Protein AF-A0A5P9PMQ7-F1 (afdb_monomer)

Radius of gyration: 11.44 Å; Cα contacts (8 Å, |Δi|>4): 127; chains: 1; bounding box: 30×25×23 Å

Secondary structure (DSSP, 8-state):
-HHHHHTT-TT---TTTTSS---TTEEEEEE---PPPPHHHHHHHTT-SSPP-TTEEETTT--PPTT---EEEPPS---

pLDDT: mean 95.76, std 2.44, range [81.38, 98.5]

Mean predicted aligned error: 2.36 Å

Solvent-accessible surface area (backbone atoms only — not comparable to full-atom values): 4942 Å² total; per-residue (Å²): 60,70,69,42,50,78,70,68,42,84,69,44,71,43,82,56,81,67,73,80,76,62,33,20,27,46,26,36,59,76,43,66,94,71,81,77,87,49,68,74,57,53,65,38,44,77,65,31,66,42,86,73,56,98,47,50,42,52,30,68,78,62,76,81,58,90,91,63,72,72,42,68,45,68,50,98,51,63,105

Sequence (79 aa):
MQTAVRNGVSGIVGQCGGALSCATCHVFLASGDFPPQGEDEDEMLDCAATEREDNSRLSRQLVLAEGQEVRVTIPEAQL

Nearest PDB structures (foldseek):
  4ltu-assembly2_B  TM=9.097E-01  e=2.817E-06  Rhodopseudomonas palustris HaA2
  6nbl-assembly2_D  TM=9.171E-01  e=7.103E-06  Pseudomonas putida
  1uwm-assembly1_A  TM=8.883E-01  e=1.217E-04  Rhodobacter capsulatus
  8gym-assembly1_fx  TM=7.714E-01  e=4.312E-03  Tetrahymena thermophila SB210
  1l5p-assembly3_C  TM=7.530E-01  e=4.076E-02  Trichomonas vaginalis

Structure (mmCIF, N/CA/C/O backbone):
data_AF-A0A5P9PMQ7-F1
#
_entry.id   AF-A0A5P9PMQ7-F1
#
loop_
_atom_site.group_PDB
_ato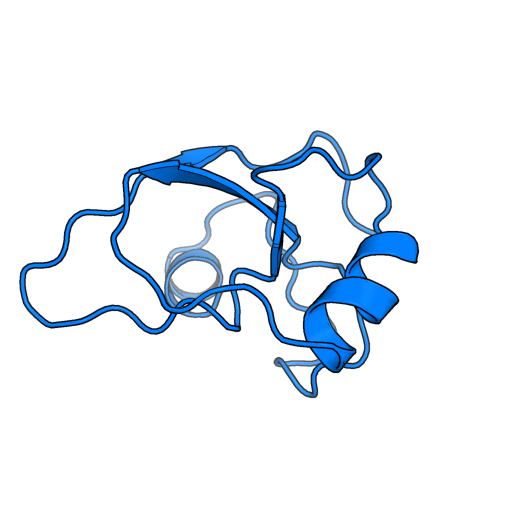m_site.id
_atom_site.type_symbol
_atom_site.label_atom_id
_atom_site.label_alt_id
_atom_site.label_comp_id
_atom_site.label_asym_id
_atom_site.label_entity_id
_atom_site.label_seq_id
_atom_site.pdbx_PDB_ins_code
_atom_site.Cartn_x
_atom_site.Cartn_y
_atom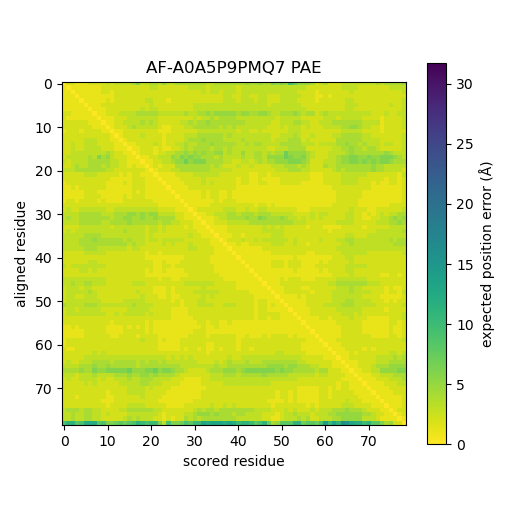_site.Cartn_z
_atom_site.occupancy
_atom_site.B_iso_or_equiv
_atom_site.auth_seq_id
_atom_site.auth_comp_id
_atom_site.auth_asym_id
_atom_site.auth_atom_id
_atom_site.pdbx_PDB_model_num
ATOM 1 N N . MET A 1 1 ? -2.832 -5.165 3.461 1.00 93.56 1 MET A N 1
ATOM 2 C CA . MET A 1 1 ? -2.208 -6.507 3.428 1.00 93.56 1 MET A CA 1
ATOM 3 C C . MET A 1 1 ? -3.036 -7.572 4.147 1.00 93.56 1 MET A C 1
ATOM 5 O O . MET A 1 1 ? -3.585 -8.420 3.459 1.00 93.56 1 MET A O 1
ATOM 9 N N . GLN A 1 2 ? -3.178 -7.551 5.484 1.00 94.62 2 GLN A N 1
ATOM 10 C CA . GLN A 1 2 ? -3.796 -8.673 6.227 1.00 94.62 2 GLN A CA 1
ATOM 11 C C . GLN A 1 2 ? -5.211 -9.028 5.749 1.00 94.62 2 GLN A C 1
ATOM 13 O O . GLN A 1 2 ? -5.528 -10.206 5.612 1.00 94.62 2 GLN A O 1
ATOM 18 N N . THR A 1 3 ? -6.041 -8.024 5.453 1.00 94.56 3 THR A N 1
ATOM 19 C CA . THR A 1 3 ? -7.389 -8.223 4.898 1.00 94.56 3 THR A CA 1
ATOM 20 C C . THR A 1 3 ? -7.355 -8.987 3.575 1.00 94.56 3 THR A C 1
ATOM 22 O O . THR A 1 3 ? -8.110 -9.936 3.410 1.00 94.56 3 THR A O 1
ATOM 25 N N . ALA A 1 4 ? -6.454 -8.626 2.659 1.00 95.00 4 ALA A N 1
ATOM 26 C CA . ALA A 1 4 ? -6.318 -9.278 1.358 1.00 95.00 4 ALA A CA 1
ATOM 27 C C . ALA A 1 4 ? -5.893 -10.749 1.503 1.00 95.00 4 ALA A C 1
ATOM 29 O O . ALA A 1 4 ? -6.570 -11.634 0.987 1.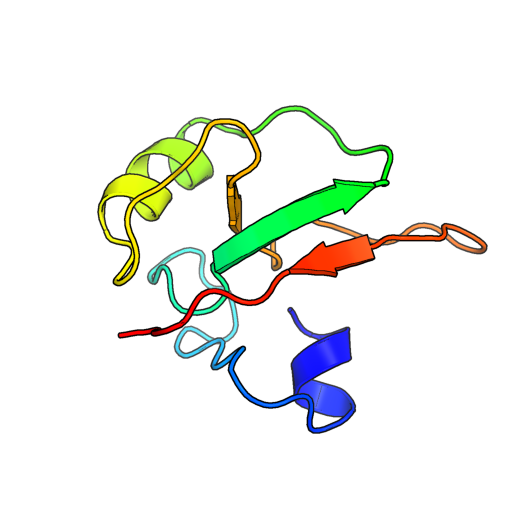00 95.00 4 ALA A O 1
ATOM 30 N N . VAL A 1 5 ? -4.843 -11.012 2.291 1.00 93.94 5 VAL A N 1
ATOM 31 C CA . VAL A 1 5 ? -4.319 -12.371 2.522 1.00 93.94 5 VAL A CA 1
ATOM 32 C C . VAL A 1 5 ? -5.367 -13.269 3.186 1.00 93.94 5 VAL A C 1
ATOM 34 O O . VAL A 1 5 ? -5.601 -14.385 2.732 1.00 93.94 5 VAL A O 1
ATOM 37 N N . ARG A 1 6 ? -6.058 -12.778 4.226 1.00 95.00 6 ARG A N 1
ATOM 38 C CA . ARG A 1 6 ? -7.106 -13.544 4.929 1.00 95.00 6 ARG A CA 1
ATOM 39 C C . ARG A 1 6 ? -8.299 -13.898 4.042 1.00 95.00 6 ARG A C 1
ATOM 41 O O . ARG A 1 6 ? -8.952 -14.900 4.302 1.00 95.00 6 ARG A O 1
ATOM 48 N N . ASN A 1 7 ? -8.580 -13.083 3.028 1.00 95.94 7 ASN A N 1
ATOM 49 C CA . ASN A 1 7 ? -9.680 -13.296 2.088 1.00 95.94 7 ASN A CA 1
ATOM 50 C C . ASN A 1 7 ? -9.223 -13.940 0.766 1.00 95.94 7 ASN A C 1
ATOM 52 O O . ASN A 1 7 ? -10.012 -14.016 -0.171 1.00 95.94 7 ASN A O 1
ATOM 56 N N . GLY A 1 8 ? -7.970 -14.400 0.668 1.00 93.94 8 GLY A N 1
ATOM 57 C CA . GLY A 1 8 ? -7.469 -15.102 -0.516 1.00 93.94 8 GLY A CA 1
ATOM 58 C C . GLY A 1 8 ? -7.331 -14.230 -1.767 1.00 93.94 8 GLY A C 1
ATOM 59 O O . GLY A 1 8 ? -7.396 -14.746 -2.880 1.00 93.94 8 GLY A O 1
ATOM 60 N N . VAL A 1 9 ? -7.149 -12.916 -1.610 1.00 94.88 9 VAL A N 1
ATOM 61 C CA . VAL A 1 9 ? -6.888 -12.012 -2.738 1.00 94.88 9 VAL A CA 1
ATOM 62 C C . VAL A 1 9 ? -5.503 -12.314 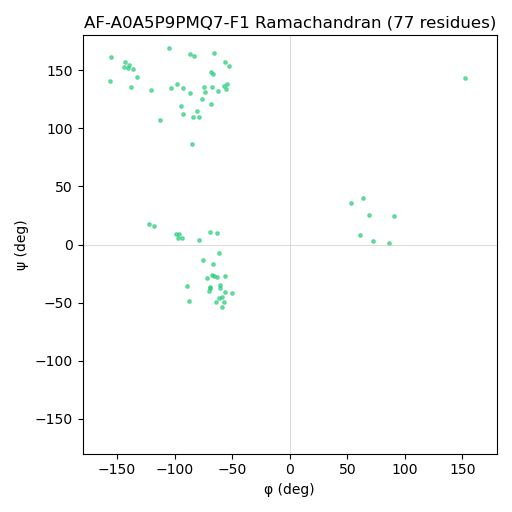-3.315 1.00 94.88 9 VAL A C 1
ATOM 64 O O . VAL A 1 9 ? -4.493 -12.213 -2.618 1.00 94.88 9 VAL A O 1
ATOM 67 N N . SER A 1 10 ? -5.452 -12.676 -4.597 1.00 94.38 10 SER A N 1
ATOM 68 C CA . SER A 1 10 ? -4.210 -12.983 -5.313 1.00 94.38 10 SER A CA 1
ATOM 69 C C . SER A 1 10 ? -3.336 -11.745 -5.526 1.00 94.38 10 SER A C 1
ATOM 71 O O . SER A 1 10 ? -3.854 -10.652 -5.730 1.00 94.38 10 SER A O 1
ATOM 73 N N . GLY A 1 11 ? -2.012 -11.928 -5.549 1.00 94.19 11 GLY A N 1
ATOM 74 C CA . GLY A 1 11 ? -1.045 -10.869 -5.879 1.00 94.19 11 GLY A CA 1
ATOM 75 C C . GLY A 1 11 ? -0.608 -9.988 -4.700 1.00 94.19 11 GLY A C 1
ATOM 76 O O . GLY A 1 11 ? 0.232 -9.112 -4.873 1.00 94.19 11 GLY A O 1
ATOM 77 N N . ILE A 1 12 ? -1.106 -10.246 -3.486 1.00 95.38 12 ILE A N 1
ATOM 78 C CA . ILE A 1 12 ? -0.533 -9.724 -2.236 1.00 95.38 12 ILE A CA 1
ATOM 79 C C . ILE A 1 12 ? 0.031 -10.913 -1.458 1.00 95.38 12 ILE A C 1
ATOM 81 O O . ILE A 1 12 ? -0.729 -11.712 -0.916 1.00 95.38 12 ILE A O 1
ATOM 85 N N . VAL A 1 13 ? 1.360 -11.036 -1.403 1.00 94.38 13 VAL A N 1
ATOM 86 C CA . VAL A 1 13 ? 2.029 -12.201 -0.794 1.00 94.38 13 VAL A CA 1
ATOM 87 C C . VAL A 1 13 ? 2.236 -11.985 0.704 1.00 94.38 13 VAL A C 1
ATOM 89 O O . VAL A 1 13 ? 1.886 -12.842 1.510 1.00 94.38 13 VAL A O 1
ATOM 92 N N . GLY A 1 14 ? 2.775 -10.827 1.102 1.00 92.06 14 GLY A N 1
ATOM 93 C CA . GLY A 1 14 ? 3.020 -10.514 2.514 1.00 92.06 14 GLY A CA 1
ATOM 94 C C . GLY A 1 14 ? 4.048 -11.433 3.190 1.00 92.06 14 GLY A C 1
ATOM 95 O O . GLY A 1 14 ? 3.866 -11.802 4.351 1.00 92.06 14 GLY A O 1
ATOM 96 N N . GLN A 1 15 ? 5.130 -11.775 2.483 1.00 93.50 15 GLN A N 1
ATOM 97 C CA . GLN A 1 15 ? 6.136 -12.773 2.874 1.00 93.50 15 GLN A CA 1
ATOM 98 C C . GLN A 1 15 ? 6.689 -12.596 4.295 1.00 93.50 15 GLN A C 1
ATOM 100 O O . GLN A 1 15 ? 6.847 -13.572 5.023 1.00 93.50 15 GLN A O 1
ATOM 105 N N . CYS A 1 16 ? 6.971 -11.363 4.723 1.00 94.50 16 CYS A N 1
ATOM 106 C CA . CYS A 1 16 ? 7.569 -11.114 6.037 1.00 94.50 16 CYS A CA 1
ATOM 107 C C . CYS A 1 16 ? 6.575 -11.176 7.210 1.00 94.50 16 CYS A C 1
ATOM 109 O O . CYS A 1 16 ? 6.919 -10.776 8.322 1.00 94.50 16 CYS A O 1
ATOM 111 N N . GLY A 1 17 ? 5.302 -11.528 6.972 1.00 90.75 17 GLY A N 1
ATOM 112 C CA . GLY A 1 17 ? 4.229 -11.375 7.969 1.00 90.75 17 GLY A CA 1
ATOM 113 C C . GLY A 1 17 ? 4.015 -9.916 8.398 1.00 90.75 17 GLY A C 1
ATOM 114 O O . GLY A 1 17 ? 3.257 -9.614 9.325 1.00 90.75 17 GLY A O 1
ATOM 115 N N . GLY A 1 18 ? 4.687 -8.998 7.700 1.00 90.19 18 GLY A N 1
ATOM 116 C CA . GLY A 1 18 ? 4.715 -7.587 7.971 1.00 90.19 18 GLY A CA 1
ATOM 117 C C . GLY A 1 18 ? 5.810 -7.069 8.905 1.00 90.19 18 GLY A C 1
ATOM 118 O O . GLY A 1 18 ? 5.6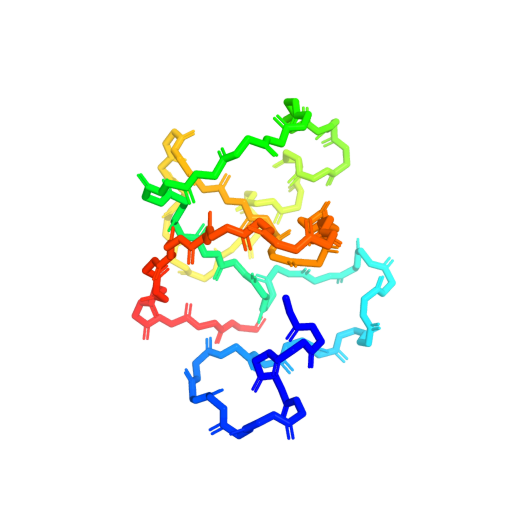94 -5.985 9.453 1.00 90.19 18 GLY A O 1
ATOM 119 N N . ALA A 1 19 ? 6.934 -7.738 9.060 1.00 92.50 19 ALA A N 1
ATOM 120 C CA . ALA A 1 19 ? 8.069 -7.128 9.758 1.00 92.50 19 ALA A CA 1
ATOM 121 C C . ALA A 1 19 ? 8.665 -5.860 9.078 1.00 92.50 19 ALA A C 1
ATOM 123 O O . ALA A 1 19 ? 9.722 -5.416 9.496 1.00 92.50 19 ALA A O 1
ATOM 124 N N . LEU A 1 20 ? 8.018 -5.292 8.042 1.00 92.19 20 LEU A N 1
ATOM 125 C CA . LEU A 1 20 ? 8.537 -4.219 7.180 1.00 92.19 20 LEU A CA 1
ATOM 126 C C . LEU A 1 20 ? 9.913 -4.575 6.592 1.00 92.19 20 LEU A C 1
ATOM 128 O O . LEU A 1 20 ? 10.781 -3.738 6.429 1.00 92.19 20 LEU A O 1
ATOM 132 N N . SER A 1 21 ? 10.107 -5.856 6.277 1.00 94.75 21 SER A N 1
ATOM 133 C CA . SER A 1 21 ? 11.370 -6.393 5.758 1.00 94.75 21 SER A CA 1
ATOM 134 C C . SER A 1 21 ? 11.242 -6.994 4.354 1.00 94.75 21 SER A C 1
ATOM 136 O O . SER A 1 21 ? 12.081 -7.781 3.928 1.00 94.75 21 SER A O 1
ATOM 138 N N . CYS A 1 22 ? 10.155 -6.682 3.643 1.00 96.12 22 CYS A N 1
ATOM 139 C CA . CYS A 1 22 ? 9.968 -7.026 2.233 1.00 96.12 22 CYS A CA 1
ATOM 140 C C . CYS A 1 22 ? 8.985 -6.051 1.574 1.00 96.12 22 CYS A C 1
ATOM 142 O O . CYS A 1 22 ? 8.128 -5.489 2.261 1.00 96.12 22 CYS A O 1
ATOM 144 N N . ALA A 1 23 ? 9.000 -5.983 0.244 1.00 96.69 23 ALA A N 1
ATOM 145 C CA . ALA A 1 23 ? 8.076 -5.164 -0.542 1.00 96.69 23 ALA A CA 1
ATOM 146 C C . ALA A 1 23 ? 6.859 -5.936 -1.098 1.00 96.69 23 ALA A C 1
ATOM 148 O O . ALA A 1 23 ? 6.026 -5.361 -1.785 1.00 96.69 23 ALA A O 1
ATOM 149 N N . THR A 1 24 ? 6.676 -7.216 -0.745 1.00 97.38 24 THR A N 1
ATOM 150 C CA . THR A 1 24 ? 5.664 -8.124 -1.345 1.00 97.38 24 THR A CA 1
ATOM 151 C C . THR A 1 24 ? 4.187 -7.837 -1.034 1.00 97.38 24 THR A C 1
ATOM 153 O O . THR A 1 24 ? 3.297 -8.674 -1.238 1.00 97.38 24 THR A O 1
ATOM 156 N N . CYS A 1 25 ? 3.912 -6.677 -0.447 1.00 97.75 25 CYS A N 1
ATOM 157 C CA . CYS A 1 25 ? 2.565 -6.175 -0.209 1.00 97.75 25 CYS A CA 1
ATOM 158 C C . CYS A 1 25 ? 2.334 -4.804 -0.854 1.00 97.75 25 CYS A C 1
ATOM 160 O O . CYS A 1 25 ? 1.386 -4.112 -0.458 1.00 97.75 25 CYS A O 1
ATOM 162 N N . HIS A 1 26 ? 3.201 -4.435 -1.804 1.00 98.44 26 HIS A N 1
ATOM 163 C CA . HIS A 1 26 ? 3.116 -3.232 -2.623 1.00 98.44 26 HIS A CA 1
ATOM 164 C C . HIS A 1 26 ? 1.773 -3.167 -3.343 1.00 98.44 26 HIS A C 1
ATOM 166 O O . HIS A 1 26 ? 1.283 -4.165 -3.870 1.00 98.44 26 HIS A O 1
ATOM 172 N N . VAL A 1 27 ? 1.157 -1.994 -3.299 1.00 98.50 27 VAL A N 1
ATOM 173 C CA . VAL A 1 27 ? -0.083 -1.664 -3.996 1.00 98.50 27 VAL A CA 1
ATOM 174 C C . VAL A 1 27 ? -0.018 -0.222 -4.478 1.00 98.50 27 VAL A C 1
ATOM 176 O O . VAL A 1 27 ? 0.663 0.602 -3.869 1.00 98.50 27 VAL A O 1
ATOM 179 N N . PHE A 1 28 ? -0.800 0.103 -5.499 1.00 98.44 28 PHE A N 1
ATOM 180 C CA . PHE A 1 28 ? -1.067 1.484 -5.890 1.00 98.44 28 PHE A CA 1
ATOM 181 C C . PHE A 1 28 ? -2.363 1.950 -5.228 1.00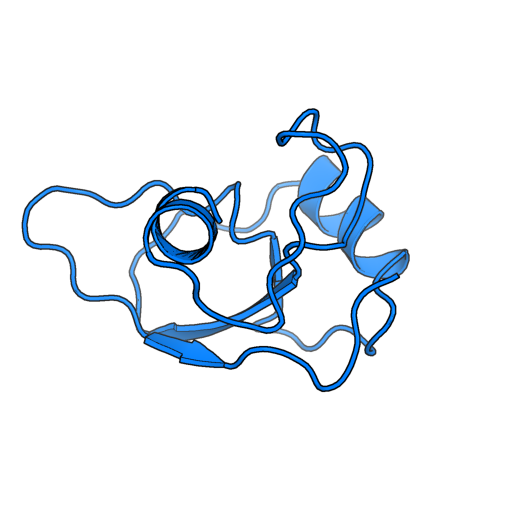 98.44 28 PHE A C 1
ATOM 183 O O . PHE A 1 28 ? -3.425 1.355 -5.437 1.00 98.44 28 PHE A O 1
ATOM 190 N 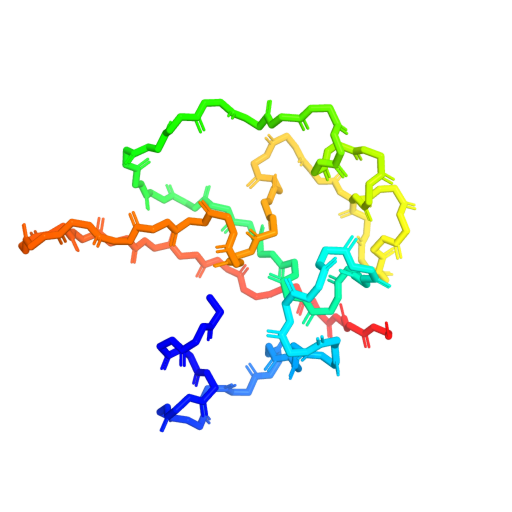N . LEU A 1 29 ? -2.293 2.983 -4.393 1.00 98.19 29 LEU A N 1
ATOM 191 C CA . LEU A 1 29 ? -3.442 3.533 -3.682 1.00 98.19 29 LEU A CA 1
ATOM 192 C C . LEU A 1 29 ? -4.270 4.419 -4.623 1.00 98.19 29 LEU A C 1
ATOM 194 O O . LEU A 1 29 ? -3.852 5.509 -4.998 1.00 98.19 29 LEU A O 1
ATOM 198 N N . ALA A 1 30 ? -5.464 3.955 -4.993 1.00 97.44 30 ALA A N 1
ATOM 199 C CA . ALA A 1 30 ? -6.380 4.699 -5.859 1.00 97.44 30 ALA A CA 1
ATOM 200 C C . ALA A 1 30 ? -7.328 5.607 -5.061 1.00 97.44 30 ALA A C 1
ATOM 202 O O . ALA A 1 30 ? -7.681 6.693 -5.516 1.00 97.44 30 ALA A O 1
ATOM 203 N N . SER A 1 31 ? -7.758 5.170 -3.874 1.00 96.75 31 SER A N 1
ATOM 204 C CA . SER A 1 31 ? -8.547 5.991 -2.953 1.00 96.75 31 SER A CA 1
ATOM 205 C C . SER A 1 31 ? -8.398 5.514 -1.514 1.00 96.75 31 SER A C 1
ATOM 207 O O . SER A 1 31 ? -8.421 4.311 -1.254 1.00 96.75 31 SER A O 1
ATOM 209 N N . GLY A 1 32 ? -8.327 6.453 -0.578 1.00 93.69 32 GLY A N 1
ATOM 210 C CA . GLY A 1 32 ? -8.282 6.192 0.858 1.00 93.69 32 GLY A CA 1
ATOM 211 C C . GLY A 1 32 ? -7.551 7.317 1.579 1.00 93.69 32 GLY A C 1
ATOM 212 O O . GLY A 1 32 ? -6.597 7.871 1.041 1.00 93.69 32 GLY A O 1
ATOM 213 N N . ASP A 1 33 ? -8.016 7.658 2.776 1.00 94.88 33 ASP A N 1
ATOM 214 C CA . ASP A 1 33 ? -7.363 8.644 3.635 1.00 94.88 33 ASP A CA 1
ATOM 215 C C . ASP A 1 33 ? -6.394 7.943 4.593 1.00 94.88 33 ASP A C 1
ATOM 217 O O . ASP A 1 33 ? -6.801 7.148 5.444 1.00 94.88 33 ASP A O 1
ATOM 221 N N . PHE A 1 34 ? -5.102 8.189 4.402 1.00 96.75 34 PHE A N 1
ATOM 222 C CA . PHE A 1 34 ? -4.031 7.602 5.195 1.00 96.75 34 PHE A CA 1
ATOM 223 C C . PHE A 1 34 ? -2.957 8.649 5.469 1.00 96.75 34 PHE A C 1
ATOM 225 O O . PHE A 1 34 ? -2.754 9.546 4.647 1.00 96.75 34 PHE A O 1
ATOM 232 N N . PRO A 1 35 ? -2.195 8.499 6.566 1.00 95.75 35 PRO A N 1
ATOM 233 C CA . PRO A 1 35 ? -0.988 9.279 6.764 1.00 95.75 35 PRO A CA 1
ATOM 234 C C . PRO A 1 35 ? -0.047 9.170 5.556 1.00 95.75 35 PRO A C 1
ATOM 236 O O . PRO A 1 35 ? -0.055 8.142 4.851 1.00 95.75 35 PRO A O 1
ATOM 239 N N . PRO A 1 36 ? 0.787 10.200 5.335 1.00 95.00 36 PRO A N 1
ATOM 240 C CA . PRO A 1 36 ? 1.831 10.127 4.331 1.00 95.00 36 PRO A CA 1
ATOM 241 C C . PRO A 1 36 ? 2.738 8.927 4.600 1.00 95.00 36 PRO A C 1
ATOM 243 O O . PRO A 1 36 ? 2.819 8.399 5.713 1.00 95.00 36 PRO A O 1
ATOM 246 N N . GLN A 1 37 ? 3.398 8.491 3.540 1.00 95.94 37 GLN A N 1
ATOM 247 C CA . GLN A 1 37 ? 4.413 7.460 3.610 1.00 95.94 37 GLN A CA 1
ATOM 248 C C . GLN A 1 37 ? 5.535 7.860 4.581 1.00 95.94 37 GLN A C 1
ATOM 250 O O . GLN A 1 37 ? 5.971 9.011 4.590 1.00 95.94 37 GLN A O 1
ATOM 255 N N . GLY A 1 38 ? 5.971 6.912 5.414 1.00 96.38 38 GLY A N 1
ATOM 256 C CA . GLY A 1 38 ? 7.139 7.084 6.284 1.00 96.38 38 GLY A CA 1
ATOM 257 C C . GLY A 1 38 ? 8.446 6.720 5.575 1.00 96.38 38 GLY A C 1
ATOM 258 O O . GLY A 1 38 ? 8.415 6.025 4.564 1.00 96.38 38 GLY A O 1
ATOM 259 N N . GLU A 1 39 ? 9.584 7.132 6.135 1.00 97.31 39 GLU A N 1
ATOM 260 C CA . GLU A 1 39 ? 10.924 6.897 5.561 1.00 97.31 39 GLU A CA 1
ATOM 261 C C . GLU A 1 39 ? 11.214 5.402 5.340 1.00 97.31 39 GLU A C 1
ATOM 263 O O . GLU A 1 39 ? 11.523 5.001 4.224 1.00 97.31 39 GLU A O 1
ATOM 268 N N . ASP A 1 40 ? 10.984 4.550 6.346 1.00 97.19 40 ASP A N 1
ATOM 269 C CA . ASP A 1 40 ? 11.179 3.096 6.205 1.00 97.19 40 ASP A CA 1
ATOM 270 C C . ASP A 1 40 ? 10.286 2.483 5.110 1.00 97.19 40 ASP A C 1
ATOM 272 O O . ASP A 1 40 ? 10.653 1.517 4.444 1.00 97.19 40 ASP A O 1
ATOM 276 N N . GLU A 1 41 ? 9.067 3.007 4.937 1.00 97.81 41 GLU A N 1
ATOM 277 C CA . GLU A 1 41 ? 8.176 2.556 3.867 1.00 97.81 41 GLU A CA 1
ATOM 278 C C . GLU A 1 41 ? 8.714 3.004 2.501 1.00 97.81 41 GLU A C 1
ATOM 280 O O . GLU A 1 41 ? 8.626 2.238 1.545 1.00 97.81 41 GLU A O 1
ATOM 285 N N . ASP A 1 42 ? 9.247 4.226 2.405 1.00 97.31 42 ASP A N 1
ATOM 286 C CA . ASP A 1 42 ? 9.874 4.803 1.206 1.00 97.31 42 ASP A CA 1
ATOM 287 C C . ASP A 1 42 ? 11.059 3.980 0.722 1.00 97.31 42 ASP A C 1
ATOM 289 O O . ASP A 1 42 ? 11.030 3.476 -0.401 1.00 97.31 42 ASP A O 1
ATOM 293 N N . GLU A 1 43 ? 12.015 3.717 1.606 1.00 97.00 43 GLU A N 1
ATOM 294 C CA . GLU A 1 43 ? 13.193 2.913 1.283 1.00 97.00 43 GLU A CA 1
ATOM 295 C C . GLU A 1 43 ? 12.820 1.485 0.860 1.00 97.00 43 GLU A C 1
ATOM 297 O O . GLU A 1 43 ? 13.420 0.902 -0.046 1.00 97.00 43 GLU A O 1
ATOM 302 N N . MET A 1 44 ? 11.801 0.892 1.490 1.00 96.75 44 MET A N 1
ATOM 303 C CA . MET A 1 44 ? 11.366 -0.460 1.137 1.00 96.75 44 MET A CA 1
ATOM 304 C C . MET A 1 44 ? 10.653 -0.532 -0.215 1.00 96.75 44 MET A C 1
ATOM 306 O O . MET A 1 44 ? 10.713 -1.580 -0.862 1.00 96.75 44 MET A O 1
ATOM 310 N N . LEU A 1 45 ? 9.983 0.534 -0.665 1.00 97.62 45 LEU A N 1
ATOM 311 C CA . LEU A 1 45 ? 9.362 0.555 -1.994 1.00 97.62 45 LEU A CA 1
ATOM 312 C C . LEU A 1 45 ? 10.390 0.531 -3.124 1.00 97.62 45 LEU A C 1
ATOM 314 O O . LEU A 1 45 ? 10.081 0.005 -4.191 1.00 97.62 45 LEU A O 1
ATOM 318 N N . ASP A 1 46 ? 11.610 1.010 -2.892 1.00 96.56 46 ASP A N 1
ATOM 319 C CA . ASP A 1 46 ? 12.688 0.926 -3.884 1.00 96.56 46 ASP A CA 1
ATOM 320 C C . ASP A 1 46 ? 13.125 -0.529 -4.143 1.00 96.56 46 ASP A C 1
ATOM 322 O O . ASP A 1 46 ? 13.747 -0.834 -5.159 1.00 96.56 46 ASP A O 1
ATOM 326 N N . CYS A 1 47 ? 12.759 -1.453 -3.247 1.00 95.50 47 CYS A N 1
ATOM 327 C CA . CYS A 1 47 ? 12.968 -2.893 -3.395 1.00 95.50 47 CYS A CA 1
ATOM 328 C C . CYS A 1 47 ? 11.758 -3.629 -4.007 1.00 95.50 47 CYS A C 1
ATOM 330 O O . CYS A 1 47 ? 11.743 -4.864 -4.025 1.00 95.50 47 CYS A O 1
ATOM 332 N N . ALA A 1 48 ? 10.712 -2.917 -4.445 1.00 97.12 48 ALA A N 1
ATOM 333 C CA . ALA A 1 48 ? 9.533 -3.532 -5.045 1.00 97.12 48 ALA A CA 1
ATOM 334 C C . ALA A 1 48 ? 9.852 -4.191 -6.397 1.00 97.12 48 ALA A C 1
ATOM 336 O O . ALA A 1 48 ? 10.698 -3.736 -7.161 1.00 97.12 48 ALA A O 1
ATOM 337 N N . ALA A 1 49 ? 9.149 -5.287 -6.696 1.00 97.19 49 ALA A N 1
ATOM 338 C CA . ALA A 1 49 ? 9.322 -6.014 -7.954 1.00 97.19 49 ALA A CA 1
ATOM 339 C C . ALA A 1 49 ? 8.803 -5.232 -9.165 1.00 97.19 49 ALA A C 1
ATOM 341 O O . ALA A 1 49 ? 9.371 -5.310 -10.251 1.00 97.19 49 ALA A O 1
ATOM 342 N N . THR A 1 50 ? 7.698 -4.518 -8.962 1.00 97.88 50 THR A N 1
ATOM 343 C CA . THR A 1 50 ? 7.128 -3.586 -9.932 1.00 97.88 50 THR A CA 1
ATOM 344 C C . THR A 1 50 ? 7.582 -2.183 -9.549 1.00 97.88 50 THR A C 1
ATOM 346 O O . THR A 1 50 ? 7.598 -1.858 -8.362 1.00 97.88 50 THR A O 1
ATOM 349 N N . GLU A 1 51 ? 7.952 -1.369 -10.539 1.00 97.31 51 GLU A N 1
ATOM 350 C CA . GL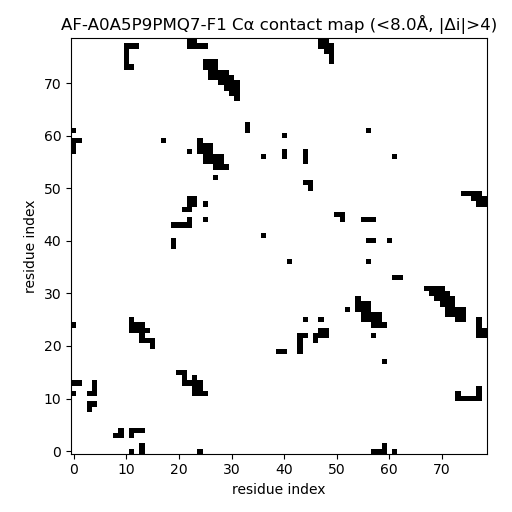U A 1 51 ? 8.438 -0.004 -10.315 1.00 97.31 51 GLU A CA 1
ATOM 351 C C . GLU A 1 51 ? 7.433 0.822 -9.495 1.00 97.31 51 GLU A C 1
ATOM 353 O O . GLU A 1 51 ? 6.215 0.728 -9.680 1.00 97.31 51 GLU A O 1
ATOM 358 N N . ARG A 1 52 ? 7.950 1.605 -8.541 1.00 96.81 52 ARG A N 1
ATOM 359 C CA . ARG A 1 52 ? 7.122 2.468 -7.698 1.00 96.81 52 ARG A CA 1
ATOM 360 C C . ARG A 1 52 ? 6.636 3.688 -8.482 1.00 96.81 52 ARG A C 1
ATOM 362 O O . ARG A 1 52 ? 7.399 4.377 -9.144 1.00 96.81 52 ARG A O 1
ATOM 369 N N . GLU A 1 53 ? 5.361 3.989 -8.311 1.00 97.50 53 GLU A N 1
ATOM 370 C CA . GLU A 1 53 ? 4.718 5.253 -8.681 1.00 97.50 53 GLU A CA 1
ATOM 371 C C . GLU A 1 53 ? 4.443 6.118 -7.440 1.00 97.50 53 GLU A C 1
ATOM 373 O O . GLU A 1 53 ? 4.490 5.622 -6.311 1.00 97.50 53 GLU A O 1
ATOM 378 N N . ASP A 1 54 ? 4.066 7.384 -7.640 1.00 96.69 54 ASP A N 1
ATOM 379 C CA . ASP A 1 54 ? 3.758 8.351 -6.571 1.00 96.69 54 ASP A CA 1
ATOM 380 C C . ASP A 1 54 ? 2.659 7.886 -5.601 1.00 96.69 54 ASP A C 1
ATOM 382 O O . ASP A 1 54 ? 2.621 8.291 -4.441 1.00 96.69 54 ASP A O 1
ATOM 386 N N . ASN A 1 55 ? 1.744 7.033 -6.063 1.00 97.44 55 ASN A N 1
ATOM 387 C CA . ASN A 1 55 ? 0.670 6.467 -5.248 1.00 97.44 55 ASN A CA 1
ATOM 388 C C . ASN A 1 55 ? 1.006 5.075 -4.686 1.00 97.44 55 ASN A C 1
ATOM 390 O O . ASN A 1 55 ? 0.125 4.400 -4.144 1.00 97.44 55 ASN A O 1
ATOM 394 N N . SER A 1 56 ? 2.251 4.622 -4.819 1.00 98.12 56 SER A N 1
ATOM 395 C CA . SER A 1 56 ? 2.698 3.344 -4.272 1.00 98.12 56 SER A CA 1
ATOM 396 C C . SER A 1 56 ? 2.697 3.370 -2.759 1.00 98.12 56 SER A C 1
ATOM 398 O O . SER A 1 56 ? 3.167 4.314 -2.136 1.00 98.12 56 SER A O 1
ATOM 400 N N . ARG A 1 57 ? 2.190 2.298 -2.159 1.00 98.38 57 ARG A N 1
ATOM 401 C CA . ARG A 1 57 ? 2.183 2.085 -0.713 1.00 98.38 57 ARG A CA 1
ATOM 402 C C . ARG A 1 57 ? 2.482 0.631 -0.404 1.00 98.38 57 ARG A C 1
ATOM 404 O O . ARG A 1 57 ? 2.119 -0.274 -1.160 1.00 98.38 57 ARG A O 1
ATOM 411 N N . LEU A 1 58 ? 3.060 0.372 0.761 1.00 98.06 58 LEU A N 1
ATOM 412 C CA . LEU A 1 58 ? 3.071 -0.967 1.331 1.00 98.06 58 LEU A CA 1
ATOM 413 C C . L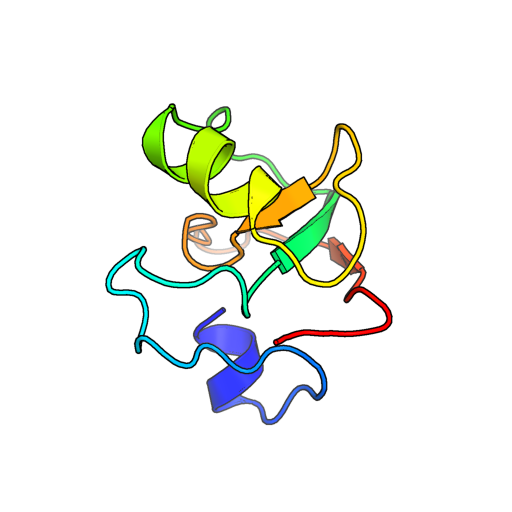EU A 1 58 ? 1.754 -1.169 2.067 1.00 98.06 58 LEU A C 1
ATOM 415 O O . LEU A 1 58 ? 1.526 -0.613 3.138 1.00 98.06 58 LEU A O 1
ATOM 419 N N . SER A 1 59 ? 0.874 -2.022 1.536 1.00 97.50 59 SER A N 1
ATOM 420 C CA . SER A 1 59 ? -0.486 -2.189 2.073 1.00 97.50 59 SER A CA 1
ATOM 421 C C . SER A 1 59 ? -0.543 -2.691 3.523 1.00 97.50 59 SER A C 1
ATOM 423 O O . SER A 1 59 ? -1.628 -2.798 4.096 1.00 97.50 59 SER A O 1
ATOM 425 N N . ARG A 1 60 ? 0.586 -3.071 4.129 1.00 96.38 60 ARG A N 1
ATOM 426 C CA . ARG A 1 60 ? 0.681 -3.297 5.573 1.00 96.38 60 ARG A CA 1
ATOM 427 C C . ARG A 1 60 ? 0.560 -2.002 6.387 1.00 96.38 60 ARG A C 1
ATOM 429 O O . ARG A 1 60 ? -0.009 -2.058 7.471 1.00 96.38 60 ARG A O 1
ATOM 436 N N . GLN A 1 61 ? 1.109 -0.896 5.898 1.00 96.62 61 GLN A N 1
ATOM 437 C CA . GLN A 1 61 ? 1.113 0.393 6.596 1.00 96.62 61 GLN A CA 1
ATOM 438 C C . GLN A 1 61 ? -0.265 1.078 6.548 1.00 96.62 61 GLN A C 1
ATOM 440 O O . GLN A 1 61 ? -0.548 1.992 7.314 1.00 96.62 61 GLN A O 1
ATOM 445 N N . LEU A 1 62 ? -1.157 0.590 5.682 1.00 96.38 62 LEU A N 1
ATOM 446 C CA . LEU A 1 62 ? -2.519 1.083 5.507 1.00 96.38 62 LEU A CA 1
ATOM 447 C C . LEU A 1 62 ? -3.469 0.439 6.532 1.00 96.38 62 LEU A C 1
ATOM 449 O O . LEU A 1 62 ? -4.093 -0.593 6.264 1.00 96.38 62 LEU A O 1
ATOM 453 N N . VAL A 1 63 ? -3.556 1.030 7.726 1.00 95.69 63 VAL A N 1
ATOM 454 C CA . VAL A 1 63 ? -4.477 0.587 8.786 1.00 95.69 63 VAL A CA 1
ATOM 455 C C . VAL A 1 63 ? -5.874 1.139 8.514 1.00 95.69 63 VAL A C 1
ATOM 457 O O . VAL A 1 63 ? -6.082 2.346 8.550 1.00 95.69 63 VAL A O 1
ATOM 460 N N . LEU A 1 64 ? -6.826 0.248 8.239 1.00 94.25 64 LEU A N 1
ATOM 461 C CA . LEU A 1 64 ? -8.214 0.616 7.952 1.00 94.25 64 LEU A CA 1
ATOM 462 C C . LEU A 1 64 ? -8.946 1.049 9.228 1.00 94.25 64 LEU A C 1
ATOM 464 O O . LEU A 1 64 ? -8.926 0.323 10.225 1.00 94.25 64 LEU A O 1
ATOM 468 N N . ALA A 1 65 ? -9.637 2.184 9.166 1.00 94.31 65 ALA A N 1
ATOM 469 C CA . ALA A 1 65 ? -10.618 2.595 10.162 1.00 94.31 65 ALA A CA 1
ATOM 470 C C . ALA A 1 65 ? -11.995 1.954 9.898 1.00 94.31 65 ALA A C 1
ATOM 472 O O . ALA A 1 65 ? -12.294 1.475 8.800 1.00 94.31 65 ALA A O 1
ATOM 473 N N . GLU A 1 66 ? -12.856 1.944 10.915 1.00 94.94 66 GLU A N 1
ATOM 474 C CA . GLU A 1 66 ? -14.228 1.453 10.781 1.00 94.94 66 GLU A CA 1
ATOM 475 C C . GLU A 1 66 ? -15.017 2.295 9.765 1.00 94.94 66 GLU A C 1
ATOM 477 O O . GLU A 1 66 ? -14.982 3.523 9.798 1.00 94.94 66 GLU A O 1
ATOM 482 N N . GLY A 1 67 ? -15.714 1.631 8.838 1.00 93.81 67 GLY A N 1
ATOM 483 C CA . GLY A 1 67 ? -16.488 2.293 7.782 1.00 93.81 67 GLY A CA 1
ATOM 484 C C . GLY A 1 67 ? -15.651 2.947 6.675 1.00 93.81 67 GLY A C 1
ATOM 485 O O . GLY A 1 67 ? -16.221 3.559 5.775 1.00 93.81 67 GLY A O 1
ATOM 486 N N . GLN A 1 68 ? -14.322 2.820 6.708 1.00 95.31 68 GLN A N 1
ATOM 487 C CA . GLN A 1 68 ? -13.450 3.383 5.684 1.00 95.31 68 GLN A CA 1
ATOM 488 C C . GLN A 1 68 ? -13.479 2.538 4.403 1.00 95.31 68 GLN A C 1
ATOM 490 O O . GLN A 1 68 ? -13.170 1.345 4.417 1.00 95.31 68 GLN A O 1
ATOM 495 N N . GLU A 1 69 ? -13.781 3.178 3.275 1.00 95.81 69 GLU A N 1
ATOM 496 C CA . GLU A 1 69 ? -13.639 2.575 1.950 1.00 95.81 69 GLU A CA 1
ATOM 497 C C . GLU A 1 69 ? -12.268 2.887 1.348 1.00 95.81 69 GLU A C 1
ATOM 499 O O . GLU A 1 69 ? -11.798 4.026 1.369 1.00 95.81 69 GLU A O 1
ATOM 504 N N . VAL A 1 70 ? -11.625 1.863 0.785 1.00 96.81 70 VAL A N 1
ATOM 505 C CA . VAL A 1 70 ? -10.281 1.962 0.207 1.00 96.81 70 VAL A CA 1
ATOM 506 C C . VAL A 1 70 ? -10.236 1.189 -1.098 1.00 96.81 70 VAL A C 1
ATOM 508 O O . VAL A 1 70 ? -10.722 0.059 -1.178 1.00 96.81 70 VAL A O 1
ATOM 511 N N . ARG A 1 71 ? -9.633 1.788 -2.124 1.00 97.81 71 ARG A N 1
ATOM 512 C CA . ARG A 1 71 ? -9.384 1.136 -3.411 1.00 97.81 71 ARG A CA 1
ATOM 513 C C . ARG A 1 71 ? -7.900 1.134 -3.688 1.00 97.81 71 ARG A C 1
ATOM 515 O O . ARG A 1 71 ? -7.233 2.161 -3.571 1.00 97.81 71 ARG A O 1
ATOM 522 N N . VAL A 1 72 ? -7.408 -0.028 -4.084 1.00 97.94 72 VAL A N 1
ATOM 523 C CA . VAL A 1 72 ? -6.017 -0.227 -4.466 1.00 97.94 72 VAL A CA 1
ATOM 524 C C . VAL A 1 72 ? -5.945 -1.065 -5.731 1.00 97.94 72 VAL A C 1
ATOM 526 O O . VAL A 1 72 ? -6.805 -1.919 -5.959 1.00 97.94 72 VAL A O 1
ATOM 529 N N . THR A 1 73 ? -4.901 -0.845 -6.514 1.00 98.25 73 THR A N 1
ATOM 530 C CA . THR A 1 73 ? -4.521 -1.713 -7.627 1.00 98.25 73 THR A CA 1
ATOM 531 C C . THR A 1 73 ? -3.338 -2.564 -7.190 1.00 98.25 73 THR A C 1
ATOM 533 O O . THR A 1 73 ? -2.403 -2.070 -6.558 1.00 98.25 73 THR A O 1
ATOM 536 N N . ILE A 1 74 ? -3.397 -3.857 -7.495 1.00 97.94 74 ILE A N 1
ATOM 537 C CA . ILE A 1 74 ? -2.303 -4.789 -7.227 1.00 97.94 74 ILE A CA 1
ATOM 538 C C . ILE A 1 74 ? -1.348 -4.731 -8.427 1.00 97.94 74 ILE A C 1
ATOM 540 O O . ILE A 1 74 ? -1.833 -4.813 -9.558 1.00 97.94 74 ILE A O 1
ATOM 544 N N . PRO A 1 75 ? -0.034 -4.561 -8.207 1.00 97.50 75 PRO A N 1
ATOM 545 C CA . PRO A 1 75 ? 0.945 -4.540 -9.287 1.00 97.50 75 PRO A CA 1
ATOM 546 C C . PRO A 1 75 ? 1.035 -5.901 -9.991 1.00 97.50 75 PRO A C 1
ATOM 548 O O . PRO A 1 75 ? 0.575 -6.920 -9.473 1.00 97.50 75 PRO A O 1
ATOM 551 N N . GLU A 1 76 ? 1.646 -5.927 -11.175 1.00 95.62 76 GLU A N 1
ATOM 552 C CA . GLU A 1 76 ? 1.751 -7.142 -11.994 1.00 95.62 76 GLU A CA 1
ATOM 553 C C . GLU A 1 76 ? 2.611 -8.244 -11.354 1.00 95.62 76 GLU A C 1
ATOM 555 O O . GLU A 1 76 ? 2.369 -9.429 -11.598 1.00 95.62 76 GLU A O 1
ATOM 560 N N . ALA A 1 77 ? 3.575 -7.872 -10.504 1.00 96.00 77 ALA A N 1
ATOM 561 C CA . ALA A 1 77 ? 4.470 -8.804 -9.829 1.00 96.00 77 ALA A CA 1
ATOM 562 C C . ALA A 1 77 ? 4.831 -8.372 -8.397 1.00 96.00 77 ALA A C 1
ATOM 564 O O . ALA A 1 77 ? 4.887 -7.187 -8.069 1.00 96.00 77 ALA A O 1
ATOM 565 N N . GLN A 1 78 ? 5.132 -9.371 -7.560 1.00 95.31 78 GLN A N 1
ATOM 566 C CA . GLN A 1 78 ? 5.716 -9.256 -6.216 1.00 95.31 78 GLN A CA 1
ATOM 567 C C . GLN A 1 78 ? 6.875 -10.268 -6.111 1.00 95.31 78 GLN A C 1
ATOM 569 O O . GLN A 1 78 ? 6.745 -11.365 -6.662 1.00 95.31 78 GLN A O 1
ATOM 574 N N . LEU A 1 79 ? 7.962 -9.927 -5.405 1.00 81.38 79 LEU A N 1
ATOM 575 C CA . LEU A 1 79 ? 9.166 -10.764 -5.216 1.00 81.38 79 LEU A CA 1
ATOM 576 C C . LEU A 1 79 ? 9.433 -11.080 -3.744 1.00 81.38 79 LEU A C 1
ATOM 578 O O . LEU A 1 79 ? 9.659 -10.121 -2.973 1.00 81.38 79 LEU A O 1
#

Foldseek 3Di:
DVVCVVVVNPQQDCVVVPPLPAQSQKWQWPDWDDDDDDPSQVVRQVRFPDHDDPRIGRVVRVDDDPPTDTDIGRDPHGD